Protein AF-A0A7H2QHY9-F1 (afdb_monomer)

Sequence (172 aa):
MLLRNDALNMISRYEVDQMVDSGKLNILIDYWFIFEDENIKINDDLKKFLKENDFSDIAEYSNFFDEVVVIGVIENNKIYSNVYISKKLSEYLGICDVVEGDERNSLYKCPCCEFYSLKTLSEYEICRICKWEDDGSEGITYSFPNKSTLHNYRNIFFKNNKYSLLKQKFIT

Mean predicted aligned error: 3.27 Å

Radius of gyration: 17.72 Å; Cα contacts (8 Å, |Δi|>4): 241; chains: 1; bounding box: 38×40×41 Å

Solvent-accessible surface area (backbone atoms only — not comparable to full-atom values): 9810 Å² total; per-residue (Å²): 117,39,51,43,70,59,51,40,50,55,51,22,46,53,52,51,74,73,46,54,56,72,59,45,43,51,37,34,59,79,38,50,72,52,71,75,42,86,89,59,87,72,58,66,69,53,42,50,47,54,74,76,52,61,75,88,74,59,87,68,75,56,78,84,49,45,67,50,28,35,50,38,42,33,63,68,51,52,34,40,22,44,70,33,51,24,53,46,34,33,75,77,71,69,40,88,48,56,41,44,72,79,57,59,76,76,42,33,61,33,91,60,77,58,33,33,53,25,82,64,80,59,68,57,51,58,26,81,85,78,63,50,52,33,67,64,58,52,55,82,41,74,29,74,94,65,73,36,24,40,52,59,48,33,52,55,51,52,72,76,40,59,64,81,60,49,60,59,39,32,32,113

pLDDT: mean 96.12, std 2.61, range [82.69, 98.5]

Structure (mmCIF, N/CA/C/O backbone):
data_AF-A0A7H2QHY9-F1
#
_entry.id   AF-A0A7H2QHY9-F1
#
loop_
_atom_site.group_PDB
_atom_site.id
_atom_site.type_symbol
_atom_site.label_atom_id
_atom_site.label_alt_id
_atom_site.label_comp_id
_atom_site.label_asym_id
_atom_site.label_entity_id
_atom_site.label_seq_id
_atom_site.pdbx_PDB_ins_code
_atom_site.Cartn_x
_atom_site.Cartn_y
_atom_site.Cartn_z
_atom_site.occupancy
_atom_site.B_iso_or_equiv
_atom_site.auth_seq_id
_atom_site.auth_comp_id
_atom_site.auth_asym_id
_atom_site.auth_atom_id
_atom_site.pdbx_PDB_model_num
ATOM 1 N N . MET A 1 1 ? -17.578 -17.265 -3.925 1.00 82.69 1 MET A N 1
ATOM 2 C CA . MET A 1 1 ? -16.751 -16.190 -4.521 1.00 82.69 1 MET A CA 1
ATOM 3 C C . MET A 1 1 ? -16.914 -14.970 -3.653 1.00 82.69 1 MET A C 1
ATOM 5 O O . MET A 1 1 ? -18.043 -14.645 -3.297 1.00 82.69 1 MET A O 1
ATOM 9 N N . LEU A 1 2 ? -15.797 -14.357 -3.282 1.00 95.94 2 LEU A N 1
ATOM 10 C CA . LEU A 1 2 ? -15.745 -13.214 -2.379 1.00 95.94 2 LEU A CA 1
ATOM 11 C C . LEU A 1 2 ? -15.234 -11.994 -3.148 1.00 95.94 2 LEU A C 1
ATOM 13 O O . LEU A 1 2 ? -14.234 -12.089 -3.864 1.00 95.94 2 LEU A O 1
ATOM 17 N N . LEU A 1 3 ? -15.904 -10.851 -3.008 1.00 97.69 3 LEU A N 1
ATOM 18 C CA . LEU A 1 3 ? -15.467 -9.626 -3.672 1.00 97.69 3 LEU A CA 1
ATOM 19 C C . LEU A 1 3 ? -14.125 -9.164 -3.095 1.00 97.69 3 LEU A C 1
ATOM 21 O O . LEU A 1 3 ? -13.900 -9.208 -1.886 1.00 97.69 3 LEU A O 1
ATOM 25 N N . ARG A 1 4 ? -13.237 -8.669 -3.960 1.00 97.19 4 ARG A N 1
ATOM 26 C CA . ARG A 1 4 ? -11.879 -8.227 -3.608 1.00 97.19 4 ARG A CA 1
ATOM 27 C C . ARG A 1 4 ? -11.850 -7.234 -2.451 1.00 97.19 4 ARG A C 1
ATOM 29 O O . ARG A 1 4 ? -10.995 -7.362 -1.582 1.00 97.19 4 ARG A O 1
ATOM 36 N N . ASN A 1 5 ? -12.770 -6.272 -2.418 1.00 96.19 5 ASN A N 1
ATOM 37 C CA . ASN A 1 5 ? -12.815 -5.269 -1.351 1.00 96.19 5 ASN A CA 1
ATOM 38 C C . ASN A 1 5 ? -13.205 -5.879 0.002 1.00 96.19 5 ASN A C 1
ATOM 40 O O . ASN A 1 5 ? -12.604 -5.529 1.017 1.00 96.19 5 ASN A O 1
ATOM 44 N N . ASP A 1 6 ? -14.139 -6.833 0.011 1.00 97.69 6 ASP A N 1
ATOM 45 C CA . ASP A 1 6 ? -14.518 -7.561 1.226 1.00 97.69 6 ASP A CA 1
ATOM 46 C C . ASP A 1 6 ? -13.354 -8.435 1.702 1.00 97.69 6 ASP A C 1
ATOM 48 O O . ASP A 1 6 ? -12.970 -8.393 2.869 1.00 97.69 6 ASP A O 1
ATOM 52 N N . ALA A 1 7 ? -12.716 -9.150 0.774 1.00 98.12 7 ALA A N 1
ATOM 53 C CA . ALA A 1 7 ? -11.542 -9.970 1.038 1.00 98.12 7 ALA A CA 1
ATOM 54 C C . ALA A 1 7 ? -10.372 -9.160 1.629 1.00 98.12 7 ALA A C 1
ATOM 56 O O . ALA A 1 7 ? -9.785 -9.578 2.627 1.00 98.12 7 ALA A O 1
ATOM 57 N N . LEU A 1 8 ? -10.057 -7.994 1.046 1.00 98.00 8 LEU A N 1
ATOM 58 C CA . LEU A 1 8 ? -9.038 -7.068 1.555 1.00 98.00 8 LEU A CA 1
ATOM 59 C C . LEU A 1 8 ? -9.375 -6.593 2.968 1.00 98.00 8 LEU A C 1
ATOM 61 O O . LEU A 1 8 ? -8.517 -6.641 3.841 1.00 98.00 8 LEU A O 1
ATOM 65 N N . ASN A 1 9 ? -10.621 -6.184 3.211 1.00 97.94 9 ASN A N 1
ATOM 66 C CA . ASN A 1 9 ? -11.072 -5.752 4.533 1.00 97.94 9 ASN A CA 1
ATOM 67 C C . ASN A 1 9 ? -10.879 -6.864 5.580 1.00 97.94 9 ASN A C 1
ATOM 69 O O . ASN A 1 9 ? -10.303 -6.624 6.640 1.00 97.94 9 ASN A O 1
ATOM 73 N N . MET A 1 10 ? -11.268 -8.099 5.253 1.00 98.50 10 MET A N 1
ATOM 74 C CA . MET A 1 10 ? -11.129 -9.250 6.148 1.00 98.50 10 MET A CA 1
ATOM 75 C C . MET A 1 10 ? -9.668 -9.566 6.489 1.00 98.50 10 MET A C 1
ATOM 77 O O . MET A 1 10 ? -9.343 -9.698 7.670 1.00 98.50 10 MET A O 1
ATOM 81 N N . ILE A 1 11 ? -8.776 -9.661 5.491 1.00 98.50 11 ILE A N 1
ATOM 82 C CA . ILE A 1 11 ? -7.359 -9.953 5.769 1.00 98.50 11 ILE A CA 1
ATOM 83 C C . ILE A 1 11 ? -6.678 -8.795 6.500 1.00 98.50 11 ILE A C 1
ATOM 85 O O . ILE A 1 11 ? -5.874 -9.043 7.393 1.00 98.50 11 ILE A O 1
ATOM 89 N N . SER A 1 12 ? -7.022 -7.546 6.175 1.00 98.44 12 SER A N 1
ATOM 90 C CA . SER A 1 12 ? -6.413 -6.376 6.802 1.00 98.44 12 SER A CA 1
ATOM 91 C C . SER A 1 12 ? -6.828 -6.241 8.261 1.00 98.44 12 SER A C 1
ATOM 93 O O . SER A 1 12 ? -5.980 -5.954 9.096 1.00 98.44 12 SER A O 1
ATOM 95 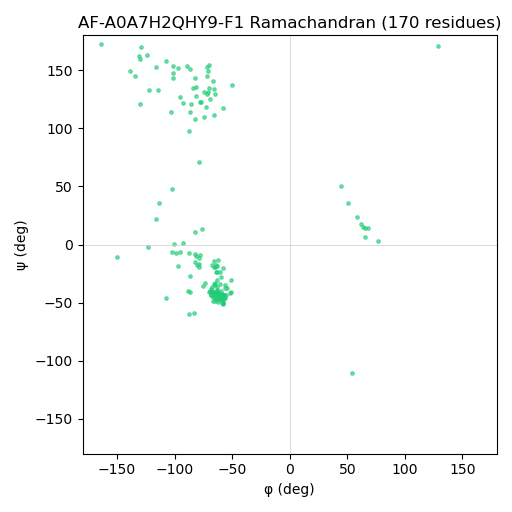N N . ARG A 1 13 ? -8.096 -6.506 8.604 1.00 98.44 13 ARG A N 1
ATOM 96 C CA . ARG A 1 13 ? -8.539 -6.534 10.008 1.00 98.44 1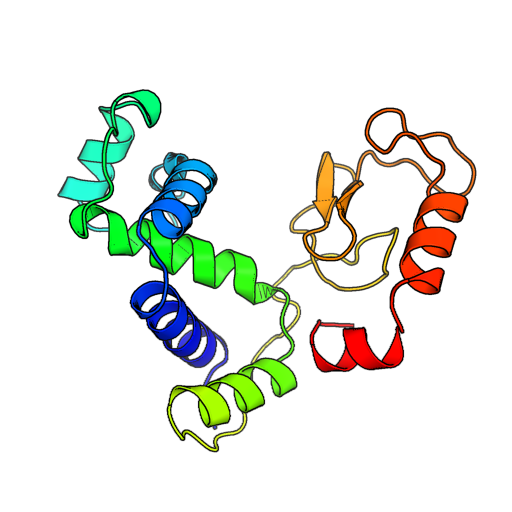3 ARG A CA 1
ATOM 97 C C . ARG A 1 13 ? -7.818 -7.605 10.808 1.00 98.44 13 ARG A C 1
ATOM 99 O O . ARG A 1 13 ? -7.290 -7.298 11.868 1.00 98.44 13 ARG A O 1
ATOM 106 N N . TYR A 1 14 ? -7.715 -8.815 10.258 1.00 98.44 14 TYR A N 1
ATOM 107 C CA . TYR A 1 14 ? -6.937 -9.874 10.894 1.00 98.44 14 TYR A CA 1
ATOM 108 C C . TYR A 1 14 ? -5.481 -9.440 11.123 1.00 98.44 14 TYR A C 1
ATOM 110 O O . TYR A 1 14 ? -4.946 -9.620 12.211 1.00 98.44 14 TYR A O 1
ATOM 118 N N . GLU A 1 15 ? -4.835 -8.830 10.125 1.00 98.31 15 GLU A N 1
ATOM 119 C CA . GLU A 1 15 ? -3.458 -8.342 10.255 1.00 98.31 15 GLU A CA 1
ATOM 120 C C . GLU A 1 15 ? -3.316 -7.246 11.317 1.00 98.31 15 GLU A C 1
ATOM 122 O O . GLU A 1 15 ? -2.344 -7.273 12.070 1.00 98.31 15 GLU A O 1
ATOM 127 N N . VAL A 1 16 ? -4.283 -6.330 11.427 1.00 98.31 16 VAL A N 1
ATOM 128 C CA . VAL A 1 16 ? -4.315 -5.310 12.486 1.00 98.31 16 VAL A CA 1
ATOM 129 C C . VAL A 1 16 ? -4.501 -5.942 13.865 1.00 98.31 16 VAL A C 1
ATOM 131 O O . VAL A 1 16 ? -3.791 -5.564 14.794 1.00 98.31 16 VAL A O 1
ATOM 134 N N . ASP A 1 17 ? -5.372 -6.940 14.011 1.00 97.62 17 ASP A N 1
ATOM 135 C CA . ASP A 1 17 ? -5.594 -7.631 15.289 1.00 97.62 17 ASP A CA 1
ATOM 136 C C . ASP A 1 17 ? -4.338 -8.366 15.783 1.00 97.62 17 ASP A C 1
ATOM 138 O O . ASP A 1 17 ? -4.119 -8.488 16.987 1.00 97.62 17 ASP A O 1
ATOM 142 N N . GLN A 1 18 ? -3.493 -8.837 14.860 1.00 97.31 18 GLN A N 1
ATOM 143 C CA . GLN A 1 18 ? -2.213 -9.480 15.180 1.00 97.31 18 GLN A CA 1
ATOM 144 C C . GLN A 1 18 ? -1.045 -8.487 15.326 1.00 97.31 18 GLN A C 1
ATOM 146 O O . GLN A 1 18 ? 0.065 -8.886 15.690 1.00 97.31 18 GLN A O 1
ATOM 151 N N . MET A 1 19 ? -1.251 -7.207 15.008 1.00 97.50 19 MET A N 1
ATOM 152 C CA . MET A 1 19 ? -0.194 -6.201 14.997 1.00 97.50 19 MET A CA 1
ATOM 153 C C . MET A 1 19 ? 0.076 -5.672 16.406 1.00 97.50 19 MET A C 1
ATOM 155 O O . MET A 1 19 ? -0.843 -5.332 17.146 1.00 97.50 19 MET A O 1
ATOM 159 N N . VAL A 1 20 ? 1.354 -5.545 16.763 1.00 97.19 20 VAL A N 1
ATOM 160 C CA . VAL A 1 20 ? 1.756 -4.839 17.987 1.00 97.19 20 VAL A CA 1
ATOM 161 C C . VAL A 1 20 ? 1.550 -3.332 17.836 1.00 97.19 20 VAL A C 1
ATOM 163 O O . VAL A 1 20 ? 1.663 -2.791 16.735 1.00 97.19 20 VAL A O 1
ATOM 166 N N . ASP A 1 21 ? 1.326 -2.642 18.949 1.00 97.44 21 ASP A N 1
ATOM 167 C CA . ASP A 1 21 ? 0.994 -1.213 18.980 1.00 97.44 21 ASP A CA 1
ATOM 168 C C . ASP A 1 21 ? 2.004 -0.316 18.254 1.00 97.44 21 ASP A C 1
ATOM 170 O O . ASP A 1 21 ? 1.610 0.607 17.550 1.00 97.44 21 ASP A O 1
ATOM 174 N N . SER A 1 22 ? 3.304 -0.618 18.329 1.00 95.62 22 SER A N 1
ATOM 175 C CA . SER A 1 22 ? 4.326 0.138 17.588 1.00 95.62 22 SER A CA 1
ATOM 176 C C . SER A 1 22 ? 4.183 0.009 16.068 1.00 95.62 22 SER A C 1
ATOM 178 O O . SER A 1 22 ? 4.451 0.957 15.334 1.00 95.62 22 SER A O 1
ATOM 180 N N . GLY A 1 23 ? 3.727 -1.149 15.581 1.00 96.44 23 GLY A N 1
ATOM 181 C CA . GLY A 1 23 ? 3.395 -1.345 14.173 1.00 96.44 23 GLY A CA 1
ATOM 182 C C . GLY A 1 23 ? 2.164 -0.538 13.775 1.00 96.44 23 GLY A C 1
ATOM 183 O O . GLY A 1 23 ? 2.183 0.133 12.743 1.00 96.44 23 GLY A O 1
ATOM 184 N N . LYS A 1 24 ? 1.128 -0.547 14.623 1.00 97.94 24 LYS A N 1
ATOM 185 C CA . LYS A 1 24 ? -0.100 0.222 14.397 1.00 97.94 24 LYS A CA 1
ATOM 186 C C . LYS A 1 24 ? 0.176 1.724 14.379 1.00 97.94 24 LYS A C 1
ATOM 188 O O . LYS A 1 24 ? -0.344 2.417 13.512 1.00 97.94 24 LYS A O 1
ATOM 193 N N . LEU A 1 25 ? 1.051 2.205 15.264 1.00 96.75 25 LEU A N 1
ATOM 194 C CA . LEU A 1 25 ? 1.468 3.604 15.325 1.00 96.75 25 LEU A CA 1
ATOM 195 C C . LEU A 1 25 ? 2.165 4.058 14.034 1.00 96.75 25 LEU A C 1
ATOM 197 O O . LEU A 1 25 ? 1.857 5.131 13.532 1.00 96.75 25 LEU A O 1
ATOM 201 N N . ASN A 1 26 ? 3.036 3.230 13.446 1.00 95.81 26 ASN A N 1
ATOM 202 C CA . ASN A 1 26 ? 3.668 3.561 12.162 1.00 95.81 26 ASN A CA 1
ATOM 203 C C . ASN A 1 26 ? 2.628 3.729 11.043 1.00 95.81 26 ASN A C 1
ATOM 205 O O . ASN A 1 26 ? 2.690 4.693 10.288 1.00 95.81 26 ASN A O 1
ATOM 209 N N . ILE A 1 27 ? 1.645 2.823 10.964 1.00 97.62 27 ILE A N 1
ATOM 210 C CA . ILE A 1 27 ? 0.560 2.936 9.979 1.00 97.62 27 ILE A CA 1
ATOM 211 C C . ILE A 1 27 ? -0.305 4.168 10.260 1.00 97.62 27 ILE A C 1
ATOM 213 O O . ILE A 1 27 ? -0.663 4.882 9.330 1.00 97.62 27 ILE A O 1
ATOM 217 N N . LEU A 1 28 ? -0.629 4.440 11.525 1.00 97.69 28 LEU A N 1
ATOM 218 C CA . LEU A 1 28 ? -1.384 5.630 11.914 1.00 97.69 28 LEU A CA 1
ATOM 219 C C . LEU A 1 28 ? -0.681 6.915 11.458 1.00 97.69 28 LEU A C 1
ATOM 221 O O . LEU A 1 28 ? -1.340 7.794 10.916 1.00 97.69 28 LEU A O 1
ATOM 225 N N . ILE A 1 29 ? 0.638 7.009 11.633 1.00 96.31 29 ILE A N 1
ATOM 226 C CA . ILE A 1 29 ? 1.432 8.167 11.200 1.00 96.31 29 ILE A CA 1
ATOM 227 C C . ILE A 1 29 ? 1.422 8.288 9.670 1.00 96.31 29 ILE A C 1
ATOM 229 O O . ILE A 1 29 ? 1.116 9.358 9.147 1.00 96.31 29 ILE A O 1
ATOM 233 N N . ASP A 1 30 ? 1.682 7.191 8.949 1.00 95.69 30 ASP A N 1
ATOM 234 C CA . ASP A 1 30 ? 1.699 7.176 7.477 1.00 95.69 30 ASP A CA 1
ATOM 235 C C . ASP A 1 30 ? 0.345 7.585 6.862 1.00 95.69 30 ASP A C 1
ATOM 237 O O . ASP A 1 30 ? 0.295 8.109 5.748 1.00 95.69 30 ASP A O 1
ATOM 241 N N . TYR A 1 31 ? -0.754 7.345 7.583 1.00 96.94 31 TYR A N 1
ATOM 242 C CA . TYR A 1 31 ? -2.123 7.616 7.144 1.00 96.94 31 TYR A CA 1
ATOM 243 C C . TYR A 1 31 ? -2.830 8.682 8.001 1.00 96.94 31 TYR A C 1
ATOM 245 O O . TYR A 1 31 ? -4.057 8.756 7.994 1.00 96.94 31 TYR A O 1
ATOM 253 N N . TRP A 1 32 ? -2.091 9.545 8.709 1.00 96.94 32 TRP A N 1
ATOM 254 C CA . TRP A 1 32 ? -2.683 10.547 9.610 1.00 96.94 32 TRP A CA 1
ATOM 255 C C . TRP A 1 32 ? -3.639 11.499 8.882 1.00 96.94 32 TRP A C 1
ATOM 257 O O . TRP A 1 32 ? -4.749 11.761 9.340 1.00 96.94 32 TRP A O 1
ATOM 267 N N . PHE A 1 33 ? -3.236 11.957 7.694 1.00 96.31 33 PHE A N 1
ATOM 268 C CA . PHE A 1 33 ? -3.976 12.920 6.869 1.00 96.31 33 PHE A CA 1
ATOM 269 C C . PHE A 1 33 ? -5.178 12.327 6.127 1.00 96.31 33 PHE A C 1
ATOM 271 O O . PHE A 1 33 ? -5.760 12.965 5.253 1.00 96.31 33 PHE A O 1
ATOM 278 N N . ILE A 1 34 ? -5.606 11.113 6.478 1.00 95.44 34 ILE A N 1
ATOM 279 C CA . ILE A 1 34 ? -6.728 10.453 5.808 1.00 95.44 34 ILE A CA 1
ATOM 280 C C . ILE A 1 34 ? -8.060 11.197 5.959 1.00 95.44 34 ILE A C 1
ATOM 282 O O . ILE A 1 34 ? -8.974 11.001 5.164 1.00 95.44 34 ILE A O 1
ATOM 286 N N . PHE A 1 35 ? -8.165 12.090 6.947 1.00 94.50 35 PHE A N 1
ATOM 287 C CA . PHE A 1 35 ? -9.324 12.963 7.129 1.00 94.50 35 PHE A CA 1
ATOM 288 C C . PHE A 1 35 ? -9.539 13.958 5.974 1.00 94.50 35 PHE A C 1
ATOM 290 O O . PHE A 1 35 ? -10.642 14.507 5.866 1.00 94.50 35 PHE A O 1
ATOM 297 N N . GLU A 1 36 ? -8.523 14.204 5.139 1.00 95.12 36 GLU A N 1
ATOM 298 C CA . GLU A 1 36 ? -8.614 15.079 3.963 1.00 95.12 36 GLU A CA 1
ATOM 299 C C . GLU A 1 36 ? -9.288 14.398 2.762 1.00 95.12 36 GLU A C 1
ATOM 301 O O . GLU A 1 36 ? -9.804 15.088 1.884 1.00 95.12 36 GLU A O 1
ATOM 306 N N . ASP A 1 37 ? -9.349 13.062 2.728 1.00 92.38 37 ASP A N 1
ATOM 307 C CA . ASP A 1 37 ? -10.023 12.333 1.652 1.00 92.38 37 ASP A CA 1
ATOM 308 C C . ASP A 1 37 ? -11.536 12.261 1.909 1.00 92.38 37 ASP A C 1
ATOM 310 O O . ASP A 1 37 ? -12.023 11.537 2.780 1.00 92.38 37 ASP A O 1
ATOM 314 N N . GLU A 1 38 ? -12.308 13.009 1.120 1.00 89.44 38 GLU A N 1
ATOM 315 C CA . GLU A 1 38 ? -13.772 13.046 1.211 1.00 89.44 38 GLU A CA 1
ATOM 316 C C . GLU A 1 38 ? -14.446 11.710 0.857 1.00 89.44 38 GLU A C 1
ATOM 318 O O . GLU A 1 38 ? -15.594 11.474 1.244 1.00 89.44 38 GLU A O 1
ATOM 323 N N . ASN A 1 39 ? -13.750 10.816 0.148 1.00 89.25 39 ASN A N 1
ATOM 324 C CA . ASN A 1 39 ? -14.283 9.505 -0.221 1.00 89.25 39 ASN A CA 1
ATOM 325 C C . ASN A 1 39 ? -14.149 8.483 0.912 1.00 89.25 39 ASN A C 1
ATOM 327 O O . ASN A 1 39 ? -14.789 7.426 0.865 1.00 89.25 39 ASN A O 1
ATOM 331 N N . ILE A 1 40 ? -13.335 8.782 1.926 1.00 88.69 40 ILE A N 1
ATOM 332 C CA . ILE A 1 40 ? -13.095 7.897 3.057 1.00 88.69 40 ILE A CA 1
ATOM 333 C C . ILE A 1 40 ? -14.014 8.281 4.214 1.00 88.69 40 ILE A C 1
ATOM 335 O O . ILE A 1 40 ? -14.076 9.424 4.668 1.00 88.69 40 ILE A O 1
ATOM 339 N N . LYS A 1 41 ? -14.747 7.280 4.704 1.00 90.50 41 LYS A N 1
ATOM 340 C CA . LYS A 1 41 ? -15.649 7.418 5.845 1.00 90.50 41 LYS A CA 1
ATOM 341 C C . LYS A 1 41 ? -14.995 6.811 7.077 1.00 90.50 41 LYS A C 1
ATOM 343 O O . LYS A 1 41 ? -14.806 5.599 7.131 1.00 90.50 41 LYS A O 1
ATOM 348 N N . ILE A 1 42 ? -14.700 7.670 8.041 1.00 94.50 42 ILE A N 1
ATOM 349 C CA . ILE A 1 42 ? -14.284 7.321 9.401 1.00 94.50 42 ILE A CA 1
ATOM 350 C C . ILE A 1 42 ? -15.240 7.991 10.388 1.00 94.50 42 ILE A C 1
ATOM 352 O O . ILE A 1 42 ? -15.966 8.916 10.013 1.00 94.50 42 ILE A O 1
ATOM 356 N N . ASN A 1 43 ? -15.248 7.520 11.630 1.00 95.19 43 ASN A N 1
ATOM 357 C CA . ASN A 1 43 ? -16.015 8.111 12.720 1.00 95.19 43 ASN A CA 1
ATOM 358 C C . ASN A 1 43 ? -15.778 9.637 12.830 1.00 95.19 43 ASN A C 1
ATOM 360 O O . ASN A 1 43 ? -14.642 10.103 12.732 1.00 95.19 43 ASN A O 1
ATOM 364 N N . ASP A 1 44 ? -16.843 10.415 13.048 1.00 95.62 44 ASP A N 1
ATOM 365 C CA . ASP A 1 44 ? -16.774 11.885 13.072 1.00 95.62 44 ASP A CA 1
ATOM 366 C C . ASP A 1 44 ? -15.892 12.431 14.209 1.00 95.62 44 ASP A C 1
ATOM 368 O O . ASP A 1 44 ? -15.161 13.404 14.002 1.00 95.62 44 ASP A O 1
ATOM 372 N N . ASP A 1 45 ? -15.905 11.796 15.387 1.00 97.06 45 ASP A N 1
ATOM 373 C CA . ASP A 1 45 ? -15.052 12.182 16.517 1.00 97.06 45 ASP A CA 1
ATOM 374 C C . ASP A 1 45 ? -13.580 11.905 16.199 1.00 97.06 45 ASP A C 1
ATOM 376 O O . ASP A 1 45 ? -12.717 12.741 16.473 1.00 97.06 45 ASP A O 1
ATOM 380 N N . LEU A 1 46 ? -13.291 10.770 15.554 1.00 96.75 46 LEU A N 1
ATOM 381 C CA . LEU A 1 46 ? -11.952 10.439 15.066 1.00 96.75 46 LEU A CA 1
ATOM 382 C C . LEU A 1 46 ? -11.489 11.428 13.994 1.00 96.75 46 LEU A C 1
ATOM 384 O O . LEU A 1 46 ? -10.389 11.967 14.088 1.00 96.75 46 LEU A O 1
ATOM 388 N N . LYS A 1 47 ? -12.342 11.737 13.011 1.00 96.62 47 LYS A N 1
ATOM 389 C CA . LYS A 1 47 ? -12.042 12.724 11.966 1.00 96.62 47 LYS A CA 1
ATOM 390 C C . LYS A 1 47 ? -11.720 14.092 12.562 1.00 96.62 47 LYS A C 1
ATOM 392 O O . LYS A 1 47 ? -10.756 14.735 12.147 1.00 96.62 47 LYS A O 1
ATOM 397 N N . LYS A 1 48 ? -12.524 14.533 13.532 1.00 96.69 48 LYS A N 1
ATOM 398 C CA . LYS A 1 48 ? -12.299 15.784 14.256 1.00 96.69 48 LYS A CA 1
ATOM 399 C C . LYS A 1 48 ? -10.975 15.747 15.016 1.00 96.69 48 LYS A C 1
ATOM 401 O O . LYS A 1 48 ? -10.196 16.686 14.894 1.00 96.69 48 LYS A O 1
ATOM 406 N N . PHE A 1 49 ? -10.701 14.658 15.732 1.00 97.00 49 PHE A N 1
ATOM 407 C CA . PHE A 1 49 ? -9.459 14.489 16.476 1.00 97.00 49 PHE A CA 1
ATOM 408 C C . PHE A 1 49 ? -8.227 14.598 15.567 1.00 97.00 49 PHE A C 1
ATOM 410 O O . PHE A 1 49 ? -7.346 15.401 15.856 1.00 97.00 49 PHE A O 1
ATOM 417 N N . LEU A 1 50 ? -8.180 13.859 14.452 1.00 96.56 50 LEU A N 1
ATOM 418 C CA . LEU A 1 50 ? -7.033 13.883 13.529 1.00 96.56 50 LEU A CA 1
ATOM 419 C C . LEU A 1 50 ? -6.783 15.279 12.939 1.00 96.56 50 LEU A C 1
ATOM 421 O O . LEU A 1 50 ? -5.640 15.660 12.712 1.00 96.56 50 LEU A O 1
ATOM 425 N N . LYS A 1 51 ? -7.854 16.047 12.701 1.00 96.19 51 LYS A N 1
ATOM 426 C CA . LYS A 1 51 ? -7.776 17.409 12.159 1.00 96.19 51 LYS A CA 1
ATOM 427 C C . LYS A 1 51 ? -7.276 18.435 13.181 1.00 96.19 51 LYS A C 1
ATOM 429 O O . LYS A 1 51 ? -6.672 19.433 12.796 1.00 96.19 51 LYS A O 1
ATOM 434 N N . GLU A 1 52 ? -7.602 18.242 14.455 1.00 96.75 52 GLU A N 1
ATOM 435 C CA . GLU A 1 52 ? -7.331 19.207 15.529 1.00 96.75 52 GLU A CA 1
ATOM 436 C C . GLU A 1 52 ? -6.020 18.933 16.289 1.00 96.75 52 GLU A C 1
ATOM 438 O O . GLU A 1 52 ? -5.631 19.763 17.108 1.00 96.75 52 GLU A O 1
ATOM 443 N N . ASN A 1 53 ? -5.337 17.812 16.023 1.00 96.12 53 ASN A N 1
ATOM 444 C CA . ASN A 1 53 ? -4.129 17.378 16.738 1.00 96.12 53 ASN A CA 1
ATOM 445 C C . ASN A 1 53 ? -2.999 16.987 15.770 1.00 96.12 53 ASN A C 1
ATOM 447 O O . ASN A 1 53 ? -3.247 16.699 14.597 1.00 96.12 53 ASN A O 1
ATOM 451 N N . ASP A 1 54 ? -1.765 16.932 16.276 1.00 94.38 54 ASP A N 1
ATOM 452 C CA . ASP A 1 54 ? -0.598 16.468 15.524 1.00 94.38 54 ASP A CA 1
ATOM 453 C C . ASP A 1 54 ? -0.235 15.023 15.910 1.00 94.38 54 ASP A C 1
ATOM 455 O O . ASP A 1 54 ? -0.409 14.601 17.055 1.00 94.38 54 ASP A O 1
ATOM 459 N N . PHE A 1 55 ? 0.295 14.240 14.965 1.00 92.12 55 PHE A N 1
ATOM 460 C CA . PHE A 1 55 ? 0.716 12.865 15.253 1.00 92.12 55 PHE A CA 1
ATOM 461 C C . PHE A 1 55 ? 1.856 12.804 16.284 1.00 92.12 55 PHE A C 1
ATOM 463 O O . PHE A 1 55 ? 2.014 11.787 16.958 1.00 92.12 55 PHE A O 1
ATOM 470 N N . SER A 1 56 ? 2.642 13.878 16.433 1.00 90.62 56 SER A N 1
ATOM 471 C CA . SER A 1 56 ? 3.699 13.990 17.445 1.00 90.62 56 SER A CA 1
ATOM 472 C C . SER A 1 56 ? 3.172 14.063 18.881 1.00 90.62 56 SER A C 1
ATOM 474 O O . SER A 1 56 ? 3.925 13.758 19.808 1.00 90.62 56 SER A O 1
ATOM 476 N N . ASP A 1 57 ? 1.887 14.375 19.074 1.00 88.12 57 ASP A N 1
ATOM 477 C CA . ASP A 1 57 ? 1.238 14.379 20.390 1.00 88.12 57 ASP A CA 1
ATOM 478 C C . ASP A 1 57 ? 0.855 12.963 20.864 1.00 88.12 57 ASP A C 1
ATOM 480 O O . ASP A 1 57 ? 0.508 12.752 22.031 1.00 88.12 57 ASP A O 1
ATOM 484 N N . ILE A 1 58 ? 0.925 11.963 19.979 1.00 91.19 58 ILE A N 1
ATOM 485 C CA . ILE A 1 58 ? 0.541 10.583 20.281 1.00 91.19 58 ILE A CA 1
ATOM 486 C C . ILE A 1 58 ? 1.725 9.823 20.880 1.00 91.19 58 ILE A C 1
ATOM 488 O O . ILE A 1 58 ? 2.587 9.303 2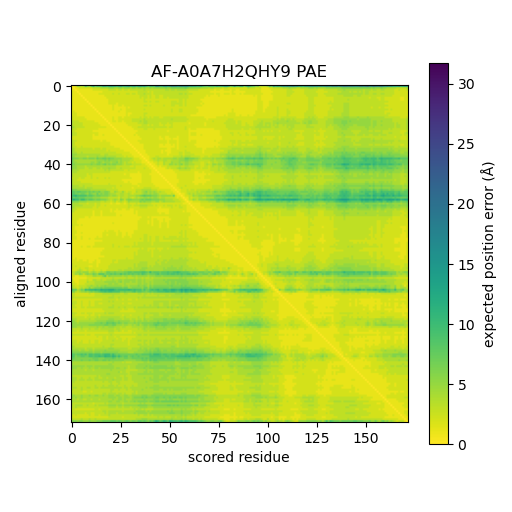0.175 1.00 91.19 58 ILE A O 1
ATOM 492 N N . ALA A 1 59 ? 1.741 9.728 22.210 1.00 85.56 59 ALA A N 1
ATOM 493 C CA . ALA A 1 59 ? 2.754 8.965 22.941 1.00 85.56 59 ALA A CA 1
ATOM 494 C C . ALA A 1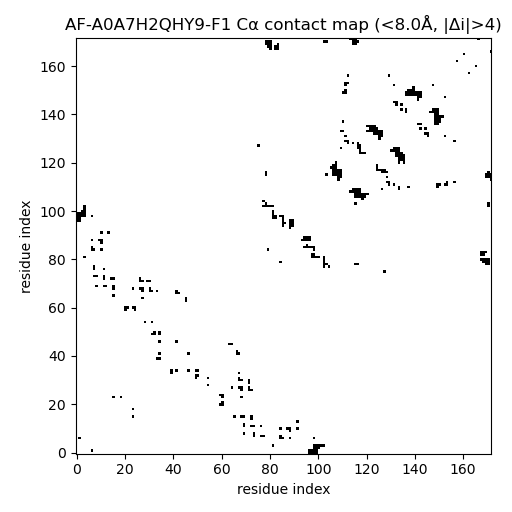 59 ? 2.532 7.442 22.872 1.00 85.56 59 ALA A C 1
ATOM 496 O O . ALA A 1 59 ? 3.495 6.677 22.830 1.00 85.56 59 ALA A O 1
ATOM 497 N N . GLU A 1 60 ? 1.271 7.000 22.865 1.00 91.75 60 GLU A N 1
ATOM 498 C CA . GLU A 1 60 ? 0.884 5.587 22.883 1.00 91.75 60 GLU A CA 1
ATOM 499 C C . GLU A 1 60 ? -0.289 5.326 21.936 1.00 91.75 60 GLU A C 1
ATOM 501 O O . GLU A 1 60 ? -1.142 6.187 21.709 1.00 91.75 60 GLU A O 1
ATOM 506 N N . TYR A 1 61 ? -0.334 4.112 21.387 1.00 95.31 61 TYR A N 1
ATOM 507 C CA . TYR A 1 61 ? -1.433 3.685 20.532 1.00 95.31 61 TYR A CA 1
ATOM 508 C C . TYR A 1 61 ? -2.714 3.455 21.345 1.00 95.31 61 TYR A C 1
ATOM 510 O O . TYR A 1 61 ? -2.684 2.945 22.462 1.00 95.31 61 TYR A O 1
ATOM 518 N N . SER A 1 62 ? -3.855 3.773 20.739 1.00 95.62 62 SER A N 1
ATOM 519 C CA . SER A 1 62 ? -5.187 3.490 21.270 1.00 95.62 62 SER A CA 1
ATOM 520 C C . SER A 1 62 ? -6.060 2.905 20.167 1.00 95.62 62 SER A C 1
ATOM 522 O O . SER A 1 62 ? -5.977 3.331 19.014 1.00 95.62 62 SER A O 1
ATOM 524 N N . ASN A 1 63 ? -6.953 1.979 20.526 1.00 95.75 63 ASN A N 1
ATOM 525 C CA . ASN A 1 63 ? -7.926 1.394 19.597 1.00 95.75 63 ASN A CA 1
ATOM 526 C C . ASN A 1 63 ? -8.905 2.426 19.008 1.00 95.75 63 ASN A C 1
ATOM 528 O O . ASN A 1 63 ? -9.551 2.158 17.999 1.00 95.75 63 ASN A O 1
ATOM 532 N N . PHE A 1 64 ? -8.966 3.633 19.579 1.00 96.38 64 PHE A N 1
ATOM 533 C CA . PHE A 1 64 ? -9.621 4.790 18.968 1.00 96.38 64 PHE A CA 1
ATOM 534 C C . PHE A 1 64 ? -9.154 5.042 17.521 1.00 96.38 64 PHE A C 1
ATOM 536 O O . PHE A 1 64 ? -9.941 5.490 16.693 1.00 96.38 64 PHE A O 1
ATOM 543 N N . PHE A 1 65 ? -7.902 4.700 17.195 1.00 97.31 65 PHE A N 1
ATOM 544 C CA . PHE A 1 65 ? -7.314 4.874 15.867 1.00 97.31 65 PHE A CA 1
ATOM 545 C C . PHE A 1 65 ? -7.446 3.648 14.947 1.00 97.31 65 PHE A C 1
ATOM 547 O O . PHE A 1 65 ? -6.972 3.699 13.809 1.00 97.31 65 PHE A O 1
ATOM 554 N N . ASP A 1 66 ? -8.094 2.561 15.392 1.00 97.00 66 ASP A N 1
ATOM 555 C CA . ASP A 1 66 ? -8.157 1.296 14.642 1.00 97.00 66 ASP A CA 1
ATOM 556 C C . ASP A 1 66 ? -8.731 1.484 13.231 1.00 97.00 66 ASP A C 1
ATOM 558 O O . ASP A 1 66 ? -8.274 0.832 12.295 1.00 97.00 66 ASP A O 1
ATOM 562 N N . GLU A 1 67 ? -9.694 2.393 13.041 1.00 96.94 67 GLU A N 1
ATOM 563 C CA . GLU A 1 67 ? -10.254 2.669 11.713 1.00 96.94 67 GLU A CA 1
ATOM 564 C C . GLU A 1 67 ? -9.190 3.174 10.729 1.00 96.94 67 GLU A C 1
ATOM 566 O O . GLU A 1 67 ? -9.097 2.648 9.618 1.00 96.94 67 GLU A O 1
ATOM 571 N N . VAL A 1 68 ? -8.344 4.129 11.138 1.00 98.00 68 VAL A N 1
ATOM 572 C CA . VAL A 1 68 ? -7.249 4.649 10.296 1.00 98.00 68 VAL A CA 1
ATOM 573 C C . VAL A 1 68 ? -6.252 3.542 9.988 1.00 98.00 68 VAL A C 1
ATOM 575 O O . VAL A 1 68 ? -5.854 3.368 8.837 1.00 98.00 68 VAL A O 1
ATOM 578 N N . VAL A 1 69 ? -5.884 2.756 11.002 1.00 98.31 69 VAL A N 1
ATOM 579 C CA . VAL A 1 69 ? -4.911 1.673 10.841 1.00 98.31 69 VAL A CA 1
ATOM 580 C C . VAL A 1 69 ? -5.440 0.612 9.879 1.00 98.31 69 VAL A C 1
ATOM 582 O O . VAL A 1 69 ? -4.736 0.236 8.944 1.00 98.31 69 VAL A O 1
ATOM 585 N N . VAL A 1 70 ? -6.690 0.170 10.036 1.00 98.38 70 VAL A N 1
ATOM 586 C CA . VAL A 1 70 ? -7.323 -0.792 9.120 1.00 98.38 70 VAL A CA 1
ATOM 587 C C . VAL A 1 70 ? -7.353 -0.249 7.694 1.00 98.38 70 VAL A C 1
ATOM 589 O O . VAL A 1 70 ? -7.007 -0.988 6.771 1.00 98.38 70 VAL A O 1
ATOM 592 N N . ILE A 1 71 ? -7.707 1.025 7.493 1.00 97.88 71 ILE A N 1
ATOM 593 C CA . ILE A 1 71 ? -7.697 1.630 6.155 1.00 97.88 71 ILE A CA 1
ATOM 594 C C . ILE A 1 71 ? -6.276 1.647 5.579 1.00 97.88 71 ILE A C 1
ATOM 596 O O . ILE A 1 71 ? -6.083 1.216 4.442 1.00 97.88 71 ILE A O 1
ATOM 600 N N . GLY A 1 72 ? -5.272 2.048 6.358 1.00 97.56 72 GLY A N 1
ATOM 601 C CA . GLY A 1 72 ? -3.875 2.038 5.923 1.00 97.56 72 GLY A CA 1
ATOM 602 C C . GLY A 1 72 ? -3.375 0.641 5.541 1.00 97.56 72 GLY A C 1
ATOM 603 O O . GLY A 1 72 ? -2.701 0.472 4.520 1.00 97.56 72 GLY A O 1
ATOM 604 N N . VAL A 1 73 ? -3.759 -0.397 6.294 1.00 98.38 73 VAL A N 1
ATOM 605 C CA . VAL A 1 73 ? -3.436 -1.791 5.945 1.00 98.38 73 VAL A CA 1
ATOM 606 C C . VAL A 1 73 ? -4.174 -2.237 4.675 1.00 98.38 73 VAL A C 1
ATOM 608 O O . VAL A 1 73 ? -3.565 -2.874 3.817 1.00 98.38 73 VAL A O 1
ATOM 611 N N . ILE A 1 74 ? -5.448 -1.865 4.485 1.00 97.50 74 ILE A N 1
ATOM 612 C CA . ILE A 1 74 ? -6.179 -2.102 3.223 1.00 97.50 74 ILE A CA 1
ATOM 613 C C . ILE A 1 74 ? -5.448 -1.451 2.043 1.00 97.50 74 ILE A C 1
ATOM 615 O O . ILE A 1 74 ? -5.186 -2.132 1.050 1.00 97.50 74 ILE A O 1
ATOM 619 N N . GLU A 1 75 ? -5.073 -0.175 2.152 1.00 95.62 75 GLU A N 1
ATOM 620 C CA . GLU A 1 75 ? -4.342 0.550 1.106 1.00 95.62 75 GLU A CA 1
ATOM 621 C C . GLU A 1 75 ? -3.012 -0.124 0.762 1.00 95.62 75 GLU A C 1
ATOM 623 O O . GLU A 1 75 ? -2.688 -0.307 -0.414 1.00 95.62 75 GLU A O 1
ATOM 628 N N . ASN A 1 76 ? -2.266 -0.562 1.775 1.00 96.06 76 ASN A N 1
ATOM 629 C CA . ASN A 1 76 ? -1.011 -1.279 1.583 1.00 96.06 76 ASN A CA 1
ATOM 630 C C . ASN A 1 76 ? -1.209 -2.652 0.922 1.00 96.06 76 ASN A C 1
ATOM 632 O O . ASN A 1 76 ? -0.373 -3.064 0.116 1.00 96.06 76 ASN A O 1
ATOM 636 N N . ASN A 1 77 ? -2.320 -3.334 1.205 1.00 97.44 77 ASN A N 1
ATOM 637 C CA . ASN A 1 77 ? -2.637 -4.655 0.664 1.00 97.44 77 ASN A CA 1
ATOM 638 C C . ASN A 1 77 ? -3.239 -4.617 -0.754 1.00 97.44 77 ASN A C 1
ATOM 640 O O . ASN A 1 77 ? -3.286 -5.655 -1.419 1.00 97.44 77 ASN A O 1
ATOM 644 N N . LYS A 1 78 ? -3.615 -3.440 -1.285 1.00 96.75 78 LYS A N 1
ATOM 645 C CA . LYS A 1 78 ? -4.137 -3.289 -2.662 1.00 96.75 78 LYS A CA 1
ATOM 646 C C . LYS A 1 78 ? -3.182 -3.788 -3.753 1.00 96.75 78 LYS A C 1
ATOM 648 O O . LYS A 1 78 ? -3.645 -4.097 -4.844 1.00 96.75 78 LYS A O 1
ATOM 653 N N . ILE A 1 79 ? -1.884 -3.910 -3.468 1.00 97.50 79 ILE A N 1
ATOM 654 C 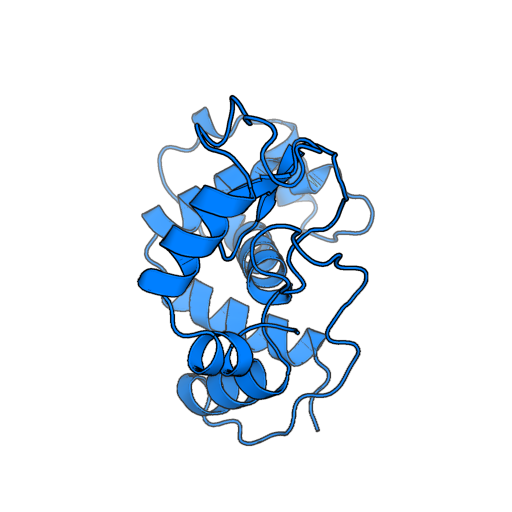CA . ILE A 1 79 ? -0.870 -4.418 -4.411 1.00 97.50 79 ILE A CA 1
ATOM 655 C C . ILE A 1 79 ? -0.865 -5.953 -4.554 1.00 97.50 79 ILE A C 1
ATOM 657 O O . ILE A 1 79 ? -0.139 -6.494 -5.392 1.00 97.50 79 ILE A O 1
ATOM 661 N N . TYR A 1 80 ? -1.616 -6.677 -3.716 1.00 98.00 80 TYR A N 1
ATOM 662 C CA . TYR A 1 80 ? -1.677 -8.139 -3.747 1.00 98.00 80 TYR A CA 1
ATOM 663 C C . TYR A 1 80 ? -2.643 -8.662 -4.811 1.00 98.00 80 TYR A C 1
ATOM 665 O O . TYR A 1 80 ? -3.722 -8.107 -5.017 1.00 98.00 80 TYR A O 1
ATOM 673 N N . SER A 1 81 ? -2.288 -9.771 -5.460 1.00 97.38 81 SER A N 1
ATOM 674 C CA . SER A 1 81 ? -3.191 -10.453 -6.395 1.00 97.38 81 SER A CA 1
ATOM 675 C C . SER A 1 81 ? -4.357 -11.123 -5.658 1.00 97.38 81 SER A C 1
ATOM 677 O O . SER A 1 81 ? -4.240 -11.509 -4.494 1.00 97.38 81 SER A O 1
ATOM 679 N N . ASN A 1 82 ? -5.487 -11.311 -6.336 1.00 97.25 82 ASN A N 1
ATOM 680 C CA . ASN A 1 82 ? -6.651 -12.047 -5.842 1.00 97.25 82 ASN A CA 1
ATOM 681 C C . ASN A 1 82 ? -6.272 -13.471 -5.421 1.00 97.25 82 ASN A C 1
ATOM 683 O O . ASN A 1 82 ? -6.753 -13.966 -4.402 1.00 97.25 82 ASN A O 1
ATOM 687 N N . VAL A 1 83 ? -5.361 -14.117 -6.157 1.00 96.75 83 VAL A N 1
ATOM 688 C CA . VAL A 1 83 ? -4.835 -15.445 -5.802 1.00 96.75 83 VAL A CA 1
ATOM 689 C C . VAL A 1 83 ? -4.116 -15.401 -4.453 1.00 96.75 83 VAL A C 1
ATOM 691 O O . VAL A 1 83 ? -4.349 -16.258 -3.599 1.00 96.75 83 VAL A O 1
ATOM 694 N N . TYR A 1 84 ? -3.274 -14.389 -4.230 1.00 97.94 84 TYR A N 1
ATOM 695 C CA . TYR A 1 84 ? -2.565 -14.237 -2.963 1.00 97.94 84 TYR A CA 1
ATOM 696 C C . TYR A 1 84 ? -3.511 -13.905 -1.804 1.00 97.94 84 TYR A C 1
ATOM 698 O O . TYR A 1 84 ? -3.376 -14.481 -0.727 1.00 97.94 84 TYR A O 1
ATOM 706 N N . ILE A 1 85 ? -4.501 -13.038 -2.029 1.00 98.12 85 ILE A N 1
ATOM 707 C CA . ILE A 1 85 ? -5.524 -12.706 -1.026 1.00 98.12 85 ILE A CA 1
ATOM 708 C C . ILE A 1 85 ? -6.353 -13.949 -0.670 1.00 98.12 85 ILE A C 1
ATOM 710 O O . ILE A 1 85 ? -6.566 -14.211 0.509 1.00 98.12 85 ILE A O 1
ATOM 714 N N . SER A 1 86 ? -6.744 -14.767 -1.654 1.00 97.88 86 SER A N 1
ATOM 715 C CA . SER A 1 86 ? -7.466 -16.032 -1.419 1.00 97.88 86 SER A CA 1
ATOM 716 C C . SER A 1 86 ? -6.653 -16.980 -0.531 1.00 97.88 86 SER A C 1
ATOM 718 O O . SER A 1 86 ? -7.168 -17.559 0.424 1.00 97.88 86 SER A O 1
ATOM 720 N N . LYS A 1 87 ? -5.344 -17.093 -0.796 1.00 97.88 87 LYS A N 1
ATOM 721 C CA . LYS A 1 87 ? -4.427 -17.869 0.047 1.00 97.88 87 LYS A CA 1
ATOM 722 C C . LYS A 1 87 ? -4.384 -17.327 1.480 1.00 97.88 87 LYS A C 1
ATOM 724 O O . LYS A 1 87 ? -4.459 -18.109 2.422 1.00 97.88 87 LYS A O 1
ATOM 729 N N . LYS A 1 88 ? -4.301 -16.004 1.647 1.00 98.06 88 LYS A N 1
ATOM 730 C CA . LYS A 1 88 ? -4.289 -15.350 2.962 1.00 98.06 88 LYS A CA 1
ATOM 731 C C . LYS A 1 88 ? -5.582 -15.556 3.744 1.00 98.06 88 LYS A C 1
ATOM 733 O O . LYS A 1 88 ? -5.513 -15.858 4.928 1.00 98.06 88 LYS A O 1
ATOM 738 N N . LEU A 1 89 ? -6.739 -15.481 3.093 1.00 98.12 89 LEU A N 1
ATOM 739 C CA . LEU A 1 89 ? -8.031 -15.792 3.713 1.00 98.12 89 LEU A CA 1
ATOM 740 C C . LEU A 1 89 ? -8.089 -17.226 4.248 1.00 98.12 89 LEU A C 1
ATOM 742 O O . LEU A 1 89 ? -8.553 -17.446 5.367 1.00 98.12 89 LEU A O 1
ATOM 746 N N . SER A 1 90 ? -7.578 -18.187 3.478 1.00 97.69 90 SER A N 1
ATOM 747 C CA . SER A 1 90 ? -7.508 -19.581 3.915 1.00 97.69 90 SER A CA 1
ATOM 748 C C . SER A 1 90 ? -6.560 -19.750 5.106 1.00 97.69 90 SER A C 1
ATOM 750 O O . SER A 1 90 ? -6.933 -20.394 6.083 1.00 97.69 90 SER A O 1
ATOM 752 N N . GLU A 1 91 ? -5.375 -19.132 5.061 1.00 97.44 91 GLU A N 1
ATOM 753 C CA . GLU A 1 91 ? -4.374 -19.201 6.136 1.00 97.44 91 GLU A CA 1
ATOM 754 C C . GLU A 1 91 ? -4.834 -18.525 7.436 1.00 97.44 91 GLU A C 1
ATOM 756 O O . GLU A 1 91 ? -4.578 -19.048 8.516 1.00 97.44 91 GLU A O 1
ATOM 761 N N . TYR A 1 92 ? -5.480 -17.362 7.342 1.00 96.81 92 TYR A N 1
ATOM 762 C CA . TYR A 1 92 ? -5.836 -16.537 8.500 1.00 96.81 92 TYR A CA 1
ATOM 763 C C . TYR A 1 92 ? -7.191 -16.911 9.103 1.00 96.81 92 TYR A C 1
ATOM 765 O O . TYR A 1 92 ? -7.348 -16.916 10.320 1.00 96.81 92 TYR A O 1
ATOM 773 N N . LEU A 1 93 ? -8.180 -17.202 8.253 1.00 96.00 93 LEU A N 1
ATOM 774 C CA . LEU A 1 93 ? -9.588 -17.299 8.649 1.00 96.00 93 LEU A CA 1
ATOM 775 C C . LEU A 1 93 ? -10.219 -18.656 8.302 1.00 96.00 93 LEU A C 1
ATOM 777 O O . LEU A 1 93 ? -11.396 -18.868 8.583 1.00 96.00 93 LEU A O 1
ATOM 781 N N . GLY A 1 94 ? -9.476 -19.570 7.666 1.00 96.62 94 GLY A N 1
ATOM 782 C CA . GLY A 1 94 ? -10.015 -20.849 7.191 1.00 96.62 94 GLY A CA 1
ATOM 783 C C . GLY A 1 94 ? -11.012 -20.710 6.034 1.00 96.62 94 GLY A C 1
ATOM 784 O O . GLY A 1 94 ? -11.731 -21.659 5.725 1.00 96.62 94 GLY A O 1
ATOM 785 N N . ILE A 1 95 ? -11.070 -19.540 5.392 1.00 94.94 95 ILE A N 1
ATOM 786 C CA . ILE A 1 95 ? -11.995 -19.257 4.290 1.00 94.94 95 ILE A CA 1
ATOM 787 C C . ILE A 1 95 ? -11.361 -19.710 2.976 1.00 94.94 95 ILE A C 1
ATOM 789 O O . ILE A 1 95 ? -10.364 -19.150 2.524 1.00 94.94 95 ILE A O 1
ATOM 793 N N . CYS A 1 96 ? -11.962 -20.716 2.345 1.00 92.62 96 CYS A N 1
ATOM 794 C CA . CYS A 1 96 ? -11.490 -21.319 1.097 1.00 92.62 96 CYS A CA 1
ATOM 795 C C . CYS A 1 96 ? -12.299 -20.837 -0.120 1.00 92.62 96 CYS A C 1
ATOM 797 O O . CYS A 1 96 ? -12.750 -21.644 -0.933 1.00 92.62 96 CYS A O 1
ATOM 799 N N . ASP A 1 97 ? -12.504 -19.525 -0.233 1.00 92.50 97 ASP A N 1
ATOM 800 C CA . ASP A 1 97 ? -13.192 -18.894 -1.361 1.00 92.50 97 ASP A CA 1
ATOM 801 C C . ASP A 1 97 ? -12.211 -18.350 -2.404 1.00 92.50 97 ASP A C 1
ATOM 803 O O . ASP A 1 97 ? -11.091 -17.942 -2.096 1.00 92.50 97 ASP A O 1
ATOM 807 N N . VAL A 1 98 ? -12.671 -18.294 -3.656 1.00 94.81 98 VAL A N 1
ATOM 808 C CA . VAL A 1 98 ? -11.986 -17.555 -4.723 1.00 94.81 98 VAL A CA 1
AT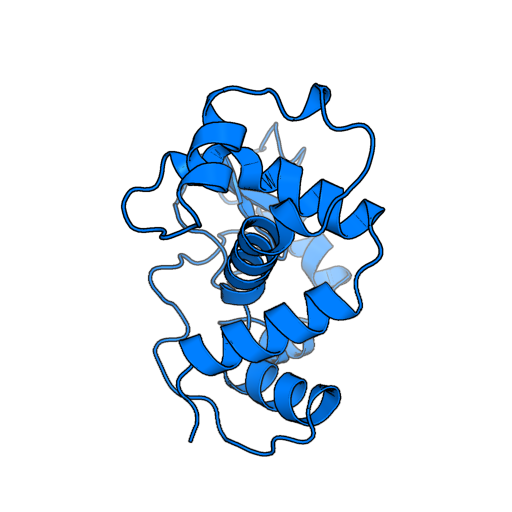OM 809 C C . VAL A 1 98 ? -12.345 -16.077 -4.609 1.00 94.81 98 VAL A C 1
ATOM 811 O O . VAL A 1 98 ? -13.530 -15.728 -4.577 1.00 94.81 98 VAL A O 1
ATOM 814 N N . VAL A 1 99 ? -11.321 -15.224 -4.572 1.00 97.38 99 VAL A N 1
ATOM 815 C CA . VAL A 1 99 ? -11.470 -13.765 -4.610 1.00 97.38 99 VAL A CA 1
ATOM 816 C C . VAL A 1 99 ? -11.586 -13.276 -6.053 1.00 97.38 99 VAL A C 1
ATOM 818 O O . VAL A 1 99 ? -10.795 -13.670 -6.912 1.00 97.38 99 VAL A O 1
ATOM 821 N N . GLU A 1 100 ? -12.541 -12.387 -6.315 1.00 96.44 100 GLU A N 1
ATOM 822 C CA . GLU A 1 100 ? -12.775 -11.785 -7.632 1.00 96.44 100 GLU A CA 1
ATOM 823 C C . GLU A 1 100 ? -12.891 -10.254 -7.579 1.00 96.44 100 GLU A C 1
ATOM 825 O O . GLU A 1 100 ? -13.187 -9.672 -6.538 1.00 96.44 100 GLU A O 1
ATOM 830 N N . GLY A 1 101 ? -12.682 -9.594 -8.718 1.00 95.44 101 GLY A N 1
ATOM 831 C CA . GLY A 1 101 ? -12.708 -8.135 -8.856 1.00 95.44 101 GLY A CA 1
ATOM 832 C C . GLY A 1 101 ? -11.461 -7.600 -9.557 1.00 95.44 101 GLY A C 1
ATOM 833 O O . GLY A 1 101 ? -10.507 -8.349 -9.785 1.00 95.44 101 GLY A O 1
ATOM 834 N N . ASP A 1 102 ? -11.470 -6.311 -9.905 1.00 95.00 102 ASP A N 1
ATOM 835 C CA . ASP A 1 102 ? -10.335 -5.660 -10.566 1.00 95.00 102 ASP A CA 1
ATOM 836 C C . ASP A 1 102 ? -9.119 -5.599 -9.632 1.00 95.00 102 ASP A C 1
ATOM 838 O O . ASP A 1 102 ? -9.108 -4.885 -8.629 1.00 95.00 102 ASP A O 1
ATOM 842 N N . GLU A 1 103 ? -8.086 -6.369 -9.971 1.00 93.94 103 GLU A N 1
ATOM 843 C CA . GLU A 1 103 ? -6.830 -6.382 -9.232 1.00 93.94 103 GLU A CA 1
ATOM 844 C C . GLU A 1 103 ? -6.095 -5.050 -9.342 1.00 93.94 103 GLU A C 1
ATOM 846 O O . GLU A 1 103 ? -5.553 -4.576 -8.345 1.00 93.94 103 GLU A O 1
ATOM 851 N N . ARG A 1 104 ? -6.081 -4.444 -10.537 1.00 92.44 104 ARG A N 1
ATOM 852 C CA . ARG A 1 104 ? -5.261 -3.262 -10.817 1.00 92.44 104 ARG A CA 1
ATOM 853 C C . ARG A 1 104 ? -5.799 -2.055 -10.081 1.00 92.44 104 ARG A C 1
ATOM 855 O O . ARG A 1 104 ? -4.994 -1.304 -9.554 1.00 92.44 104 ARG A O 1
ATOM 862 N N . ASN A 1 105 ? -7.121 -1.883 -10.035 1.00 86.81 105 ASN A N 1
ATOM 863 C CA . ASN A 1 105 ? -7.795 -0.819 -9.291 1.00 86.81 105 ASN A CA 1
ATOM 864 C C . ASN A 1 105 ? -7.117 0.555 -9.481 1.00 86.81 105 ASN A C 1
ATOM 866 O O . ASN A 1 105 ? -6.746 1.223 -8.516 1.00 86.81 105 ASN A O 1
ATOM 870 N N . SER A 1 106 ? -6.882 0.922 -10.746 1.00 88.75 106 SER A N 1
ATOM 871 C CA . SER A 1 106 ? -6.197 2.158 -11.166 1.00 88.75 106 SER A CA 1
ATOM 872 C C . SER A 1 106 ? -4.728 2.313 -10.740 1.00 88.75 106 SER A C 1
ATOM 874 O O . SER A 1 106 ? -4.180 3.406 -10.847 1.00 88.75 106 SER A O 1
ATOM 876 N N . LEU A 1 107 ? -4.061 1.245 -10.296 1.00 96.38 107 LEU A N 1
ATOM 877 C CA . LEU A 1 107 ? -2.617 1.256 -10.086 1.00 96.38 107 LEU A CA 1
ATOM 878 C C . LEU A 1 107 ? -1.867 1.290 -11.424 1.00 96.38 107 LEU A C 1
ATOM 880 O O . LEU A 1 107 ? -2.282 0.693 -12.422 1.00 96.38 107 LEU A O 1
ATOM 884 N N . TYR A 1 108 ? -0.696 1.912 -11.402 1.00 97.31 108 TYR A N 1
ATOM 885 C CA . TYR A 1 108 ? 0.295 1.900 -12.462 1.00 97.31 108 TYR A CA 1
ATOM 886 C C . TYR A 1 108 ? 1.432 0.928 -12.149 1.00 97.31 108 TYR A C 1
ATOM 888 O O . TYR A 1 108 ? 1.746 0.610 -10.991 1.00 97.31 108 TYR A O 1
ATOM 896 N N . LYS A 1 109 ? 2.064 0.442 -13.221 1.00 96.81 109 LYS A N 1
ATOM 897 C CA . LYS A 1 109 ? 3.261 -0.389 -13.122 1.00 96.81 109 LYS A CA 1
ATOM 898 C C . LYS A 1 109 ? 4.439 0.456 -12.678 1.00 96.81 109 LYS A C 1
ATOM 900 O O . LYS A 1 109 ? 4.733 1.477 -13.286 1.00 96.81 109 LYS A O 1
ATOM 905 N N . CYS A 1 110 ? 5.161 -0.030 -11.677 1.00 97.62 110 CYS A N 1
ATOM 906 C CA . CYS A 1 110 ? 6.442 0.552 -11.317 1.00 97.62 110 CYS A CA 1
ATOM 907 C C . CYS A 1 110 ? 7.443 0.359 -12.468 1.00 97.62 110 CYS A C 1
ATOM 909 O O . CYS A 1 110 ? 7.642 -0.787 -12.892 1.00 97.62 110 CYS A O 1
ATOM 911 N N . PRO A 1 111 ? 8.141 1.415 -12.925 1.00 97.00 111 PRO A N 1
ATOM 912 C CA . PRO A 1 111 ? 9.131 1.281 -13.984 1.00 97.00 111 PRO A CA 1
ATOM 913 C C . PRO A 1 111 ? 10.322 0.430 -13.548 1.00 97.00 111 PRO A C 1
ATOM 915 O O . PRO A 1 111 ? 11.028 -0.081 -14.399 1.00 97.00 111 PRO A O 1
ATOM 918 N N . CYS A 1 112 ? 10.574 0.221 -12.254 1.00 97.44 112 CYS A N 1
ATOM 919 C CA . CYS A 1 112 ? 11.679 -0.619 -11.794 1.00 97.44 112 CYS A CA 1
ATOM 920 C C . CYS A 1 112 ? 11.318 -2.109 -11.796 1.00 97.44 112 CYS A C 1
ATOM 922 O O . CYS A 1 112 ? 11.972 -2.893 -12.485 1.00 97.44 112 CYS A O 1
ATOM 924 N N . CYS A 1 113 ? 10.282 -2.509 -11.053 1.00 97.38 113 CYS A N 1
ATOM 925 C CA . CYS A 1 113 ? 9.948 -3.923 -10.850 1.00 97.38 113 CYS A CA 1
ATOM 926 C C . CYS A 1 113 ? 8.822 -4.464 -11.743 1.00 97.38 113 CYS A C 1
ATOM 928 O O . CYS A 1 113 ? 8.584 -5.668 -11.726 1.00 97.38 113 CYS A O 1
ATOM 930 N N . GLU A 1 114 ? 8.147 -3.604 -12.508 1.00 96.62 114 GLU A N 1
ATOM 931 C CA . GLU A 1 114 ? 7.079 -3.944 -13.465 1.00 96.62 114 GLU A CA 1
ATOM 932 C C . GLU A 1 114 ? 5.787 -4.527 -12.859 1.00 96.62 114 GLU A C 1
ATOM 934 O O . GLU A 1 114 ? 4.874 -4.900 -13.598 1.00 96.62 114 GLU A O 1
ATOM 939 N N . PHE A 1 115 ? 5.671 -4.557 -11.529 1.00 98.00 115 PHE A N 1
ATOM 940 C CA . PHE A 1 115 ? 4.434 -4.881 -10.814 1.00 98.00 115 PHE A CA 1
ATOM 941 C C . PHE A 1 115 ? 3.565 -3.630 -10.623 1.00 98.00 115 PHE A C 1
ATOM 943 O O . PHE A 1 115 ? 4.082 -2.512 -10.516 1.00 98.00 115 PHE A O 1
ATOM 950 N N . TYR A 1 116 ? 2.246 -3.818 -10.550 1.00 97.88 116 TYR A N 1
ATOM 951 C CA . TYR A 1 116 ? 1.289 -2.745 -10.270 1.00 97.88 116 TYR A CA 1
ATOM 952 C C . TYR A 1 116 ? 1.343 -2.362 -8.789 1.00 97.88 116 TYR A C 1
ATOM 954 O O . TYR A 1 116 ? 0.945 -3.139 -7.920 1.00 97.88 116 TYR A O 1
ATOM 962 N N . SER A 1 117 ? 1.875 -1.177 -8.493 1.00 96.88 117 SER A N 1
ATOM 963 C CA . SER A 1 117 ? 2.088 -0.739 -7.105 1.00 96.88 117 SER A CA 1
ATOM 964 C C . SER A 1 117 ? 2.012 0.764 -6.870 1.00 96.88 117 SER A C 1
ATOM 966 O O . SER A 1 117 ? 2.074 1.169 -5.710 1.00 96.88 117 SER A O 1
ATOM 968 N N . LEU A 1 118 ? 1.980 1.561 -7.940 1.00 97.31 118 LEU A N 1
ATOM 969 C CA . LEU A 1 118 ? 1.967 3.021 -7.875 1.00 97.31 118 LEU A CA 1
ATOM 970 C C . LEU A 1 118 ? 0.546 3.534 -8.114 1.00 97.31 118 LEU A C 1
ATOM 972 O O . LEU A 1 118 ? -0.177 2.965 -8.927 1.00 97.31 118 LEU A O 1
ATOM 976 N N . LYS A 1 119 ? 0.142 4.590 -7.423 1.00 95.06 119 LYS A N 1
ATOM 977 C CA . LYS A 1 119 ? -1.087 5.360 -7.648 1.00 95.06 119 LYS A CA 1
ATOM 978 C C . LYS A 1 119 ? -0.883 6.454 -8.702 1.00 95.06 119 LYS A C 1
ATOM 980 O O . LYS A 1 119 ? -1.839 6.807 -9.386 1.00 95.06 119 LYS A O 1
ATOM 985 N N . THR A 1 120 ? 0.340 6.953 -8.862 1.00 94.88 120 THR A N 1
ATOM 986 C CA . THR A 1 120 ? 0.724 7.960 -9.868 1.00 94.88 120 THR A CA 1
ATOM 987 C C . THR A 1 120 ? 1.962 7.517 -10.660 1.00 94.88 120 THR A C 1
ATOM 989 O O . THR A 1 120 ? 2.576 6.500 -10.344 1.00 94.88 120 THR A O 1
ATOM 992 N N . LEU A 1 121 ? 2.300 8.234 -11.736 1.00 94.56 121 LEU A N 1
ATOM 993 C CA . LEU A 1 121 ? 3.504 7.997 -12.543 1.00 94.56 121 LEU A CA 1
ATOM 994 C C . LEU A 1 121 ? 4.350 9.261 -12.584 1.00 94.56 121 LEU A C 1
ATOM 996 O O . LEU A 1 121 ? 3.814 10.325 -12.877 1.00 94.56 121 LEU A O 1
ATOM 1000 N N . SER A 1 122 ? 5.652 9.124 -12.350 1.00 91.81 122 SER A N 1
ATOM 1001 C CA . SER A 1 122 ? 6.628 10.221 -12.352 1.00 91.81 122 SER A CA 1
ATOM 1002 C C . SER A 1 122 ? 6.328 11.348 -11.350 1.00 91.81 122 SER A C 1
ATOM 1004 O O . SER A 1 122 ? 6.780 12.474 -11.534 1.00 91.81 122 SER A O 1
ATOM 1006 N N . GLU A 1 123 ? 5.574 11.049 -10.288 1.00 94.50 123 GLU A N 1
ATOM 1007 C CA . GLU A 1 123 ? 5.183 11.995 -9.227 1.00 94.50 123 GLU A CA 1
ATOM 1008 C C . GLU A 1 123 ? 5.821 11.615 -7.878 1.00 94.50 123 GLU A C 1
ATOM 1010 O O . GLU A 1 123 ? 5.204 11.739 -6.821 1.00 94.50 123 GLU A O 1
ATOM 1015 N N . TYR A 1 124 ? 7.054 11.097 -7.913 1.00 95.81 124 TYR A N 1
ATOM 1016 C CA . TYR A 1 124 ? 7.877 10.788 -6.735 1.00 95.81 124 TYR A CA 1
ATOM 1017 C C . TYR A 1 124 ? 7.281 9.737 -5.779 1.00 95.81 124 TYR A C 1
ATOM 1019 O O . TYR A 1 124 ? 7.710 9.614 -4.632 1.00 95.81 124 TYR A O 1
ATOM 1027 N N . GLU A 1 125 ? 6.302 8.938 -6.220 1.00 96.44 125 GLU A N 1
ATOM 1028 C CA . GLU A 1 125 ? 5.773 7.856 -5.388 1.00 96.44 125 GLU A CA 1
ATOM 1029 C C . GLU A 1 125 ? 6.808 6.734 -5.241 1.00 96.44 125 GLU A C 1
ATOM 1031 O O . GLU A 1 125 ? 7.404 6.255 -6.208 1.00 96.44 125 GLU A O 1
ATOM 1036 N N . ILE A 1 126 ? 6.987 6.255 -4.011 1.00 97.12 126 ILE A N 1
ATOM 1037 C CA . ILE A 1 126 ? 7.884 5.141 -3.715 1.00 97.12 126 ILE A CA 1
ATOM 1038 C C . ILE A 1 126 ? 7.153 3.813 -3.924 1.00 97.12 126 ILE A C 1
ATOM 1040 O O . ILE A 1 126 ? 6.177 3.484 -3.246 1.00 97.12 126 ILE A O 1
ATOM 1044 N N . CYS A 1 127 ? 7.682 2.977 -4.818 1.00 97.75 127 CYS A N 1
ATOM 1045 C CA . CYS A 1 127 ? 7.166 1.637 -5.065 1.00 97.75 127 CYS A CA 1
ATOM 1046 C C . CYS A 1 127 ? 7.172 0.790 -3.784 1.00 97.75 127 CYS A C 1
ATOM 1048 O O . CYS A 1 127 ? 8.228 0.428 -3.259 1.00 97.75 127 CYS A O 1
ATOM 1050 N N . ARG A 1 128 ? 5.992 0.355 -3.324 1.00 95.88 128 ARG A N 1
ATOM 1051 C CA . ARG A 1 128 ? 5.862 -0.475 -2.110 1.00 95.88 128 ARG A CA 1
ATOM 1052 C C . ARG A 1 128 ? 6.598 -1.820 -2.201 1.00 95.88 128 ARG A C 1
ATOM 1054 O O . ARG A 1 128 ? 6.971 -2.359 -1.158 1.00 95.88 128 ARG A O 1
ATOM 1061 N N . ILE A 1 129 ? 6.841 -2.320 -3.417 1.00 97.56 129 ILE A N 1
ATOM 1062 C CA . ILE A 1 129 ? 7.480 -3.616 -3.695 1.00 97.56 129 ILE A CA 1
ATOM 1063 C C . ILE A 1 129 ? 9.005 -3.492 -3.734 1.00 97.56 129 ILE A C 1
ATOM 1065 O O . ILE A 1 129 ? 9.690 -4.154 -2.959 1.00 97.56 129 ILE A O 1
ATOM 1069 N N . CYS A 1 130 ? 9.543 -2.664 -4.634 1.00 97.75 130 CYS A N 1
ATOM 1070 C CA . CYS A 1 130 ? 10.988 -2.579 -4.860 1.00 97.75 130 CYS A CA 1
ATOM 1071 C C . CYS A 1 130 ? 11.665 -1.367 -4.225 1.00 97.75 130 CYS A C 1
ATOM 1073 O O . CYS A 1 130 ? 12.885 -1.325 -4.236 1.00 97.75 130 CYS 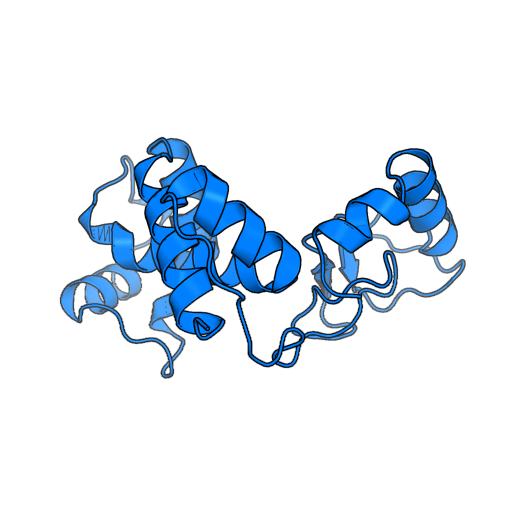A O 1
ATOM 1075 N N . LYS A 1 131 ? 10.904 -0.428 -3.648 1.00 97.88 131 LYS A N 1
ATOM 1076 C CA . LYS A 1 131 ? 11.389 0.804 -3.001 1.00 97.88 131 LYS A CA 1
ATOM 1077 C C . LYS A 1 131 ? 12.061 1.818 -3.935 1.00 97.88 131 LYS A C 1
ATOM 1079 O O . LYS A 1 131 ? 12.681 2.752 -3.448 1.00 97.88 131 LYS A O 1
ATOM 1084 N N . TRP A 1 132 ? 11.905 1.660 -5.251 1.00 98.00 132 TRP A N 1
ATOM 1085 C CA . TRP A 1 132 ? 12.245 2.702 -6.220 1.00 98.00 132 TRP A CA 1
ATOM 1086 C C . TRP A 1 132 ? 11.268 3.878 -6.098 1.00 98.00 132 TRP A C 1
ATOM 1088 O O . TRP A 1 132 ? 10.059 3.658 -6.196 1.00 98.00 132 TRP A O 1
ATOM 1098 N N . GLU A 1 133 ? 11.782 5.087 -5.892 1.00 98.31 133 GLU A N 1
ATOM 1099 C CA . GLU A 1 133 ? 11.039 6.345 -6.013 1.00 98.31 133 GLU A CA 1
ATOM 1100 C C . GLU A 1 133 ? 10.870 6.696 -7.489 1.00 98.31 133 GLU A C 1
ATOM 1102 O O . GLU A 1 133 ? 11.859 6.795 -8.218 1.00 98.31 133 GLU A O 1
ATOM 1107 N N . ASP A 1 134 ? 9.629 6.849 -7.940 1.00 97.31 134 ASP A N 1
ATOM 1108 C CA . ASP A 1 134 ? 9.318 7.163 -9.330 1.00 97.31 134 ASP A CA 1
ATOM 1109 C C . ASP A 1 134 ? 9.520 8.655 -9.634 1.00 97.31 134 ASP A C 1
ATOM 1111 O O . ASP A 1 134 ? 8.574 9.418 -9.810 1.00 97.31 134 ASP A O 1
ATOM 1115 N N . ASP A 1 135 ? 10.786 9.070 -9.670 1.00 96.56 135 ASP A N 1
ATOM 1116 C CA . ASP A 1 135 ? 11.229 10.440 -9.960 1.00 96.56 135 ASP A CA 1
ATOM 1117 C C . ASP A 1 135 ? 11.303 10.760 -11.469 1.00 96.56 135 ASP A C 1
ATOM 1119 O O . ASP A 1 135 ? 11.886 11.767 -11.871 1.00 96.56 135 ASP A O 1
ATOM 1123 N N . GLY A 1 136 ? 10.760 9.879 -12.319 1.00 95.44 136 GLY A N 1
ATOM 1124 C CA . GLY A 1 136 ? 10.804 9.995 -13.778 1.00 95.44 136 GLY A CA 1
ATOM 1125 C C . GLY A 1 136 ? 12.150 9.624 -14.417 1.00 95.44 136 GLY A C 1
ATOM 1126 O O . GLY A 1 136 ? 12.296 9.730 -15.637 1.00 95.44 136 GLY A O 1
ATOM 1127 N N . SER A 1 137 ? 13.148 9.178 -13.644 1.00 95.00 137 SER A N 1
ATOM 1128 C CA . SER A 1 137 ? 14.427 8.725 -14.202 1.00 95.00 137 SER A CA 1
ATOM 1129 C C . SER A 1 137 ? 14.290 7.384 -14.929 1.00 95.00 137 SER A C 1
ATOM 1131 O O . SER A 1 137 ? 13.838 6.387 -14.365 1.00 95.00 137 SER A O 1
ATOM 1133 N N . GLU A 1 138 ? 14.794 7.316 -16.163 1.00 93.50 138 GLU A N 1
ATOM 1134 C CA . GLU A 1 138 ? 14.718 6.117 -17.004 1.00 93.50 138 GLU A CA 1
ATOM 1135 C C . GLU A 1 138 ? 16.089 5.505 -17.332 1.00 93.50 138 GLU A C 1
ATOM 1137 O O . GLU A 1 138 ? 17.113 6.185 -17.426 1.00 93.50 138 GLU A O 1
ATOM 1142 N N . GLY A 1 139 ? 16.102 4.189 -17.570 1.00 94.56 139 GLY A N 1
ATOM 1143 C CA . GLY A 1 139 ? 17.245 3.458 -18.118 1.00 94.56 139 GLY A CA 1
ATOM 1144 C C . GLY A 1 139 ? 18.549 3.659 -17.339 1.00 94.56 139 GLY A C 1
ATOM 1145 O O . GLY A 1 139 ? 18.720 3.134 -16.238 1.00 94.56 139 GLY A O 1
ATOM 1146 N N . ILE A 1 140 ? 19.494 4.368 -17.958 1.00 96.75 140 ILE A N 1
ATOM 1147 C CA . ILE A 1 140 ? 20.834 4.643 -17.418 1.00 96.75 140 ILE A CA 1
ATOM 1148 C C . ILE A 1 140 ? 20.972 6.043 -16.805 1.00 96.75 140 ILE A C 1
ATOM 1150 O O . ILE A 1 140 ? 22.053 6.383 -16.326 1.00 96.75 140 ILE A O 1
ATOM 1154 N N . THR A 1 141 ? 19.912 6.851 -16.807 1.00 97.06 141 THR A N 1
ATOM 1155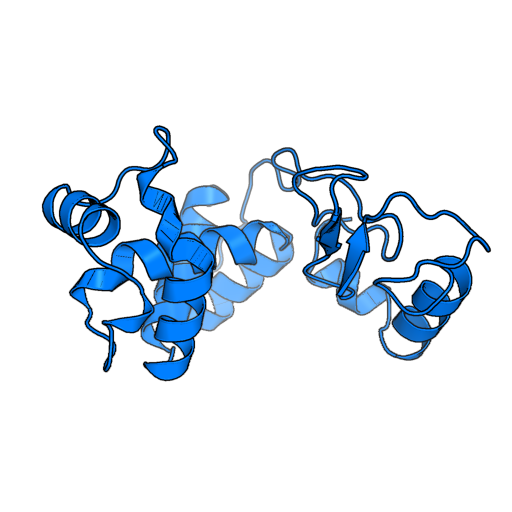 C CA . THR A 1 141 ? 19.909 8.154 -16.139 1.00 97.06 141 THR A CA 1
ATOM 1156 C C . THR A 1 141 ? 20.022 7.946 -14.632 1.00 97.06 141 THR A C 1
ATOM 1158 O O . THR A 1 141 ? 19.374 7.065 -14.061 1.00 97.06 141 THR A O 1
ATOM 1161 N N . TYR A 1 142 ? 20.900 8.715 -13.988 1.00 97.88 142 TYR A N 1
ATOM 1162 C CA . TYR A 1 142 ? 21.117 8.615 -12.550 1.00 97.88 142 TYR A CA 1
ATOM 1163 C C . TYR A 1 142 ? 19.995 9.326 -11.790 1.00 97.88 142 TYR A C 1
ATOM 1165 O O . TYR A 1 142 ? 19.795 10.525 -11.968 1.00 97.88 142 TYR A O 1
ATOM 1173 N N . SER A 1 143 ? 19.320 8.587 -10.914 1.00 97.94 143 SER A N 1
ATOM 1174 C CA . SER A 1 143 ? 18.336 9.109 -9.972 1.00 97.94 143 SER A CA 1
ATOM 1175 C C . SER A 1 143 ? 19.022 9.434 -8.646 1.00 97.94 143 SER A C 1
ATOM 1177 O O . SER A 1 143 ? 19.625 8.564 -8.003 1.00 97.94 143 SER A O 1
ATOM 1179 N N . PHE A 1 144 ? 18.931 10.697 -8.226 1.00 96.94 144 PHE A N 1
ATOM 1180 C CA . PHE A 1 144 ? 19.483 11.143 -6.948 1.00 96.94 144 PHE A CA 1
ATOM 1181 C C . PHE A 1 144 ? 18.756 10.531 -5.740 1.00 96.94 144 PHE A C 1
ATOM 1183 O O . PHE A 1 144 ? 19.463 9.989 -4.882 1.00 96.94 144 PHE A O 1
ATOM 1190 N N . PRO A 1 145 ? 17.407 10.536 -5.667 1.00 97.19 145 PRO A N 1
ATOM 1191 C CA . PRO A 1 145 ? 16.672 9.889 -4.577 1.00 97.19 145 PRO A CA 1
ATOM 1192 C C . PRO A 1 145 ? 17.006 8.400 -4.440 1.00 97.19 145 PRO A C 1
ATOM 1194 O O . PRO A 1 145 ? 17.302 7.917 -3.346 1.00 97.19 145 PRO A O 1
ATOM 1197 N N . ASN A 1 146 ? 17.079 7.683 -5.567 1.00 97.81 146 ASN A N 1
ATOM 1198 C CA . ASN A 1 146 ? 17.356 6.246 -5.575 1.00 97.81 146 ASN A CA 1
ATOM 1199 C C . ASN A 1 146 ? 18.846 5.893 -5.466 1.00 97.81 146 ASN A C 1
ATOM 1201 O O . ASN A 1 146 ? 19.196 4.716 -5.330 1.00 97.81 146 ASN A O 1
ATOM 1205 N N . LYS A 1 147 ? 19.736 6.891 -5.553 1.00 97.69 147 LYS A N 1
ATOM 1206 C CA . LYS A 1 147 ? 21.202 6.736 -5.546 1.00 97.69 147 LYS A CA 1
ATOM 1207 C C . LYS A 1 147 ? 21.694 5.685 -6.552 1.00 97.69 147 LYS A C 1
ATOM 1209 O O . LYS A 1 147 ? 22.620 4.915 -6.283 1.00 97.69 147 LYS A O 1
ATOM 1214 N N . SER A 1 148 ? 21.026 5.593 -7.699 1.00 98.12 148 SER A N 1
ATOM 1215 C CA . SER A 1 148 ? 21.301 4.586 -8.721 1.00 98.12 148 SER A CA 1
ATOM 1216 C C . SER A 1 148 ? 20.677 4.959 -10.059 1.00 98.12 148 SER A C 1
ATOM 1218 O O . SER A 1 148 ? 19.893 5.895 -10.156 1.00 98.12 148 SER A O 1
ATOM 1220 N N . THR A 1 149 ? 20.988 4.184 -11.093 1.00 98.50 149 THR A N 1
ATOM 1221 C CA . THR A 1 149 ? 20.205 4.185 -12.334 1.00 98.50 149 THR A CA 1
ATOM 1222 C C . THR A 1 149 ? 19.080 3.160 -12.233 1.00 98.50 149 THR A C 1
ATOM 1224 O O . THR A 1 149 ? 19.225 2.151 -11.531 1.00 98.50 149 THR A O 1
ATOM 1227 N N . LEU A 1 150 ? 17.986 3.370 -12.971 1.00 98.00 150 LEU A N 1
ATOM 1228 C CA . LEU A 1 150 ? 16.863 2.428 -13.013 1.00 98.00 150 LEU A CA 1
ATOM 1229 C C . LEU A 1 150 ? 17.333 1.020 -13.413 1.00 98.00 150 LEU A C 1
ATOM 1231 O O . LEU A 1 150 ? 16.972 0.027 -12.780 1.00 98.00 150 LEU A O 1
ATOM 1235 N N . HIS A 1 151 ? 18.202 0.935 -14.426 1.00 97.94 151 HIS A N 1
ATOM 1236 C CA . HIS A 1 151 ? 18.783 -0.320 -14.898 1.00 97.94 151 HIS A CA 1
ATOM 1237 C C . HIS A 1 151 ? 19.558 -1.056 -13.795 1.00 97.94 151 HIS A C 1
ATOM 1239 O O . HIS A 1 151 ? 19.338 -2.247 -13.563 1.00 97.94 151 HIS A O 1
ATOM 1245 N N . ASN A 1 152 ? 20.462 -0.360 -13.098 1.00 98.38 152 ASN A N 1
ATOM 1246 C CA . ASN A 1 152 ? 21.288 -0.981 -12.066 1.00 98.38 152 ASN A CA 1
ATOM 1247 C C . ASN A 1 152 ? 20.453 -1.402 -10.848 1.00 98.38 152 ASN A C 1
ATOM 1249 O O . ASN A 1 152 ? 20.606 -2.520 -10.353 1.00 98.38 152 ASN A O 1
ATOM 1253 N N . TYR A 1 153 ? 19.533 -0.543 -10.404 1.00 98.44 153 TYR A N 1
ATOM 1254 C CA . TYR A 1 153 ? 18.648 -0.838 -9.280 1.00 98.44 153 TYR A CA 1
ATOM 1255 C C . TYR A 1 153 ? 17.778 -2.066 -9.565 1.00 98.44 153 TYR A C 1
ATOM 1257 O O . TYR A 1 153 ? 17.728 -2.991 -8.752 1.00 98.44 153 TYR A O 1
ATOM 1265 N N . ARG A 1 154 ? 17.157 -2.127 -10.753 1.00 97.88 154 ARG A N 1
ATOM 1266 C CA . ARG A 1 154 ? 16.359 -3.277 -11.201 1.00 97.88 154 ARG A CA 1
ATOM 1267 C C . ARG A 1 154 ? 17.170 -4.573 -11.173 1.00 97.88 154 ARG A C 1
ATOM 1269 O O . ARG A 1 154 ? 16.693 -5.585 -10.657 1.00 97.88 154 ARG A O 1
ATOM 1276 N N . ASN A 1 155 ? 18.399 -4.551 -11.691 1.00 97.81 155 ASN A N 1
ATOM 1277 C CA . ASN A 1 155 ? 19.267 -5.730 -11.701 1.00 97.81 155 ASN A CA 1
ATOM 1278 C C . ASN A 1 155 ? 19.598 -6.210 -10.282 1.00 97.81 155 ASN A C 1
ATOM 1280 O O . ASN A 1 155 ? 19.541 -7.410 -10.011 1.00 97.81 155 ASN A O 1
ATOM 1284 N N . ILE A 1 156 ? 19.908 -5.293 -9.361 1.00 98.06 156 ILE A N 1
ATOM 1285 C CA . ILE A 1 156 ? 20.162 -5.628 -7.952 1.00 98.06 156 ILE A CA 1
ATOM 1286 C C . ILE A 1 156 ? 18.900 -6.207 -7.304 1.00 98.06 156 ILE A C 1
ATOM 1288 O O . ILE A 1 156 ? 18.972 -7.239 -6.631 1.00 98.06 156 ILE A O 1
ATOM 1292 N N . PHE A 1 157 ? 17.739 -5.592 -7.541 1.00 98.12 157 PHE A N 1
ATOM 1293 C CA . PHE A 1 157 ? 16.465 -6.067 -7.013 1.00 98.12 157 PHE A CA 1
ATOM 1294 C C . PHE A 1 157 ? 16.176 -7.508 -7.454 1.00 98.12 157 PHE A C 1
ATOM 1296 O O . PHE A 1 157 ? 15.929 -8.360 -6.599 1.00 98.12 157 PHE A O 1
ATOM 1303 N N . PHE A 1 158 ? 16.284 -7.820 -8.750 1.00 97.88 158 PHE A N 1
ATOM 1304 C CA . PHE A 1 158 ? 16.007 -9.167 -9.267 1.00 97.88 158 PHE A CA 1
ATOM 1305 C C . PHE A 1 158 ? 17.133 -10.183 -9.050 1.00 97.88 158 PHE A C 1
ATOM 1307 O O . PHE A 1 158 ? 16.879 -11.387 -9.076 1.00 97.88 158 PHE A O 1
ATOM 1314 N N . LYS A 1 159 ? 18.358 -9.738 -8.748 1.00 97.81 159 LYS A N 1
ATOM 1315 C CA . LYS A 1 159 ? 19.409 -10.621 -8.221 1.00 97.81 159 LYS A CA 1
ATOM 1316 C C . LYS A 1 159 ? 19.033 -11.175 -6.843 1.00 97.81 159 LYS A C 1
ATOM 1318 O O . LYS A 1 159 ? 19.347 -12.323 -6.543 1.00 97.81 159 LYS A O 1
ATOM 1323 N N . ASN A 1 160 ? 18.340 -10.373 -6.035 1.00 97.00 160 ASN A N 1
ATOM 1324 C CA . ASN A 1 160 ? 17.954 -10.728 -4.668 1.00 97.00 160 ASN A CA 1
ATOM 1325 C C . ASN A 1 160 ? 16.520 -11.274 -4.560 1.00 97.00 160 ASN A C 1
ATOM 1327 O O . ASN A 1 160 ? 16.191 -11.932 -3.577 1.00 97.00 160 ASN A O 1
ATOM 1331 N N . ASN A 1 161 ? 15.671 -11.039 -5.564 1.00 97.19 161 ASN A N 1
ATOM 1332 C CA . ASN A 1 161 ? 14.262 -11.421 -5.544 1.00 97.19 161 ASN A CA 1
ATOM 1333 C C . ASN A 1 161 ? 13.873 -12.176 -6.818 1.00 97.19 161 ASN A C 1
ATOM 1335 O O . ASN A 1 161 ? 13.944 -11.647 -7.926 1.00 97.19 161 ASN A O 1
ATOM 1339 N N . LYS A 1 162 ? 13.387 -13.414 -6.673 1.00 96.62 162 LYS A N 1
ATOM 1340 C CA . LYS A 1 162 ? 12.919 -14.210 -7.816 1.00 96.62 162 LYS A CA 1
ATOM 1341 C C . LYS A 1 162 ? 11.585 -13.671 -8.328 1.00 96.62 162 LYS A C 1
ATOM 1343 O O . LYS A 1 162 ? 10.574 -13.769 -7.632 1.00 96.62 162 LYS A O 1
ATOM 1348 N N . TYR A 1 163 ? 11.557 -13.221 -9.582 1.00 95.31 163 TYR A N 1
ATOM 1349 C CA . TYR A 1 163 ? 10.337 -12.744 -10.248 1.00 95.31 163 TYR A CA 1
ATOM 1350 C C . TYR A 1 163 ? 9.172 -13.744 -10.142 1.00 95.31 163 TYR A C 1
ATOM 1352 O O . TYR A 1 163 ? 8.038 -13.368 -9.858 1.00 95.31 163 TYR A O 1
ATOM 1360 N N . SER A 1 164 ? 9.455 -15.044 -10.291 1.00 95.25 164 SER A N 1
ATOM 1361 C CA . SER A 1 164 ? 8.449 -16.109 -10.211 1.00 95.25 164 SER A CA 1
ATOM 1362 C C . SER A 1 164 ? 7.781 -16.259 -8.840 1.00 95.25 164 SER A C 1
ATOM 1364 O O . SER A 1 164 ? 6.672 -16.786 -8.785 1.00 95.25 164 SER A O 1
ATOM 1366 N N . LEU A 1 165 ? 8.431 -15.820 -7.758 1.00 95.25 165 LEU A N 1
ATOM 1367 C CA . LEU A 1 165 ? 7.850 -15.787 -6.414 1.00 95.25 165 LEU A CA 1
ATOM 1368 C C . LEU A 1 165 ? 7.069 -14.490 -6.194 1.00 95.25 165 LEU A C 1
ATOM 1370 O O . LEU A 1 165 ? 5.966 -14.526 -5.661 1.00 95.25 165 LEU A O 1
ATOM 1374 N N . LEU A 1 166 ? 7.601 -13.359 -6.667 1.00 97.19 166 LEU A N 1
ATOM 1375 C CA . LEU A 1 166 ? 6.921 -12.065 -6.577 1.00 97.19 166 LEU A CA 1
ATOM 1376 C C . LEU A 1 166 ? 5.576 -12.079 -7.316 1.00 97.19 166 LEU A C 1
ATOM 1378 O O . LEU A 1 166 ? 4.578 -11.650 -6.746 1.00 97.19 166 LEU A O 1
ATOM 1382 N N . LYS A 1 167 ? 5.507 -12.668 -8.518 1.00 96.06 167 LYS A N 1
ATOM 1383 C CA . LYS A 1 167 ? 4.254 -12.785 -9.292 1.00 96.06 167 LYS A CA 1
ATOM 1384 C C . LYS A 1 167 ? 3.183 -13.679 -8.662 1.00 96.06 167 LYS A C 1
ATOM 1386 O O . LYS A 1 167 ? 2.044 -13.663 -9.103 1.00 96.06 167 LYS A O 1
ATOM 1391 N N . GLN A 1 168 ? 3.535 -14.497 -7.667 1.00 95.00 168 GLN A N 1
ATOM 1392 C CA . GLN A 1 168 ? 2.538 -15.257 -6.900 1.00 95.00 168 GLN A CA 1
ATOM 1393 C C . GLN A 1 168 ? 1.870 -14.392 -5.829 1.00 95.00 168 GLN A C 1
ATOM 1395 O O . GLN A 1 168 ? 0.828 -14.774 -5.307 1.00 95.00 168 GLN A O 1
ATOM 1400 N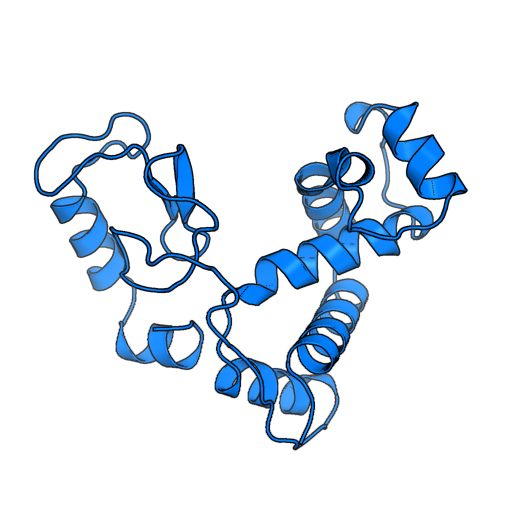 N . LYS A 1 169 ? 2.489 -13.258 -5.481 1.00 97.12 169 LYS A N 1
ATOM 1401 C CA . LYS A 1 169 ? 2.057 -12.352 -4.419 1.00 97.12 169 LYS A CA 1
ATOM 1402 C C . LYS A 1 169 ? 1.455 -11.059 -4.964 1.00 97.12 169 LYS A C 1
ATOM 1404 O O . LYS A 1 169 ? 0.415 -10.622 -4.483 1.00 97.12 169 LYS A O 1
ATOM 1409 N N . PHE A 1 170 ? 2.115 -10.447 -5.939 1.00 97.94 170 PHE A N 1
ATOM 1410 C CA . PHE A 1 170 ? 1.800 -9.114 -6.439 1.00 97.94 170 PHE A CA 1
ATOM 1411 C C . PHE A 1 170 ? 1.163 -9.152 -7.826 1.00 97.94 170 PHE A C 1
ATOM 1413 O O . PHE A 1 170 ? 1.340 -10.110 -8.578 1.00 97.94 170 PHE A O 1
ATOM 1420 N N . ILE A 1 171 ? 0.451 -8.081 -8.157 1.00 96.50 171 ILE A N 1
ATOM 1421 C CA . ILE A 1 171 ? -0.252 -7.911 -9.430 1.00 96.50 171 ILE A CA 1
ATOM 1422 C C . ILE A 1 171 ? 0.758 -7.606 -10.548 1.00 96.50 171 ILE A C 1
ATOM 1424 O O . ILE A 1 171 ? 1.609 -6.722 -10.402 1.00 96.50 171 ILE A O 1
ATOM 1428 N N . THR A 1 172 ? 0.656 -8.325 -11.669 1.00 89.94 172 THR A N 1
ATOM 1429 C CA . THR A 1 172 ? 1.551 -8.231 -12.845 1.00 89.94 172 THR A CA 1
ATOM 1430 C C . THR A 1 172 ? 0.882 -7.663 -14.081 1.00 89.94 172 THR A C 1
ATOM 1432 O O . THR A 1 172 ? -0.327 -7.912 -14.271 1.00 89.94 172 THR A O 1
#

InterPro domains:
  IPR025983 Cysteine-rich CPCC domain [PF14206] (108-138)

Secondary structure (DSSP, 8-state):
-EEHHHHHHHHHHHHHHTS-HHHHHHHHHHTGGGGG-TT----HHHHHHHHHS-GGG--S--GGGHHHHHHHHHHHHTTB-HHHHHHHHHHHH---PPEES-SSTTPEEPTTT-SEEESSSSS-PBPTTT--B-SS--TTSEETTTTEEHHHHHHHHHHHS-HHHHTTTB--

Foldseek 3Di:
DAEPLRLLLVLLLLVLVVDDFVRLLVQCQVQLCVLVDPVDDDDPVLSVDSVVDDSVVDPTDDCSCVSSSSVSSSLLLLFWDQLQSQVSCCVRPVDNDRYDDDSLPCFDADLQLRFGAHNDALPQDQRSQLRDGRVVAADQRQDPVVRGHSPVSSVVSCVVDPNVVVVSTGHD

Organism: NCBI:txid1530123